Protein AF-A0A7K4DD40-F1 (afdb_monomer_lite)

Foldseek 3Di:
DDDDDPPPPPPPPPPPPPVPQQAKKKWKWWDDPPDIDIDIGSHPVVCPPPDDDPTDIDMDIPRDDDDD

Sequence (68 aa):
MSPHDDREIGLVSGGQDASTRPPATATVINYSESHLDERVYARPEDLQGFTLRPAVTWISVDGVCDGD

Secondary structure (DSSP, 8-state):
-PPP-------------GGGSPPPEEEEEEE-SS-EEEEEESSGGGGGG----SSEEEEEEES-----

Structure (mmCIF, N/CA/C/O backbone):
data_AF-A0A7K4DD40-F1
#
_entry.id   AF-A0A7K4DD40-F1
#
loop_
_atom_site.group_PDB
_atom_site.id
_atom_site.type_symbol
_atom_site.label_atom_id
_atom_site.label_alt_id
_atom_site.label_comp_id
_atom_site.label_asym_id
_atom_site.label_entity_id
_atom_site.label_seq_id
_atom_site.pdbx_PDB_ins_code
_atom_site.Cartn_x
_atom_site.Cartn_y
_atom_site.Cartn_z
_atom_site.occupancy
_atom_site.B_iso_or_equiv
_atom_site.auth_seq_id
_atom_site.auth_comp_id
_atom_site.auth_asym_id
_atom_site.auth_atom_id
_atom_site.pdbx_PDB_model_num
ATOM 1 N N . MET A 1 1 ? 6.147 49.159 -28.957 1.00 40.41 1 MET A N 1
ATOM 2 C CA . MET A 1 1 ? 5.467 47.969 -29.505 1.00 40.41 1 MET A CA 1
ATOM 3 C C . MET A 1 1 ? 6.563 47.012 -29.937 1.00 40.41 1 MET A C 1
ATOM 5 O O . MET A 1 1 ? 7.217 47.289 -30.932 1.00 40.41 1 MET A O 1
ATOM 9 N N . SER A 1 2 ? 6.869 46.006 -29.116 1.00 50.72 2 SER A N 1
ATOM 10 C CA . SER A 1 2 ? 7.907 45.005 -29.412 1.00 50.72 2 SER A CA 1
ATOM 11 C C . SER A 1 2 ? 7.307 43.863 -30.237 1.00 50.72 2 SER A C 1
ATOM 13 O O . SER A 1 2 ? 6.130 43.557 -30.029 1.00 50.72 2 SER A O 1
ATOM 15 N N . PRO A 1 3 ? 8.063 43.252 -31.165 1.00 51.97 3 PRO A N 1
ATOM 16 C CA . PRO A 1 3 ? 7.559 42.154 -31.976 1.00 51.97 3 PRO A CA 1
ATOM 17 C C . PRO A 1 3 ? 7.344 40.905 -31.113 1.00 51.97 3 PRO A C 1
ATOM 19 O O . PRO A 1 3 ? 8.076 40.660 -30.155 1.00 51.97 3 PRO A O 1
ATOM 22 N N . HIS A 1 4 ? 6.285 40.171 -31.443 1.00 54.06 4 HIS A N 1
ATOM 23 C CA . HIS A 1 4 ? 5.872 38.923 -30.817 1.00 54.06 4 HIS A CA 1
ATOM 24 C C . HIS A 1 4 ? 6.899 37.832 -31.159 1.00 54.06 4 HIS A C 1
ATOM 26 O O . HIS A 1 4 ? 7.216 37.626 -32.327 1.00 54.06 4 HIS A O 1
ATOM 32 N N . ASP A 1 5 ? 7.466 37.197 -30.136 1.00 60.50 5 ASP A N 1
ATOM 33 C CA . ASP A 1 5 ? 8.379 36.061 -30.267 1.00 60.50 5 ASP A CA 1
ATOM 34 C C . ASP A 1 5 ? 7.515 34.827 -30.587 1.00 60.50 5 ASP A C 1
ATOM 36 O O . ASP A 1 5 ? 6.971 34.191 -29.685 1.00 60.50 5 ASP A O 1
ATOM 40 N N . ASP A 1 6 ? 7.316 34.537 -31.877 1.00 59.66 6 ASP A N 1
ATOM 41 C CA . ASP A 1 6 ? 6.680 33.311 -32.382 1.00 59.66 6 ASP A CA 1
ATOM 42 C C . ASP A 1 6 ? 7.596 32.105 -32.114 1.00 59.66 6 ASP A C 1
ATOM 44 O O . ASP A 1 6 ? 8.235 31.542 -33.007 1.00 59.66 6 ASP A O 1
ATOM 48 N N . ARG A 1 7 ? 7.698 31.700 -30.844 1.00 57.78 7 ARG A N 1
ATOM 49 C CA . ARG A 1 7 ? 8.281 30.402 -30.497 1.00 57.78 7 ARG A CA 1
ATOM 50 C C . ARG A 1 7 ? 7.249 29.348 -30.830 1.00 57.78 7 ARG A C 1
ATOM 52 O O . ARG A 1 7 ? 6.407 28.999 -30.004 1.00 57.78 7 ARG A O 1
ATOM 59 N N . GLU A 1 8 ? 7.340 28.848 -32.054 1.00 49.06 8 GLU A N 1
ATOM 60 C CA . GLU A 1 8 ? 6.811 27.550 -32.430 1.00 49.06 8 GLU A CA 1
ATOM 61 C C . GLU A 1 8 ? 7.336 26.539 -31.401 1.00 49.06 8 GLU A C 1
ATOM 63 O O . GLU A 1 8 ? 8.505 26.144 -31.403 1.00 49.06 8 GLU A O 1
ATOM 68 N N . ILE A 1 9 ? 6.484 26.194 -30.435 1.00 52.94 9 ILE A N 1
ATOM 69 C CA . ILE A 1 9 ? 6.681 25.038 -29.574 1.00 52.94 9 ILE A CA 1
ATOM 70 C C . ILE A 1 9 ? 6.588 23.832 -30.493 1.00 52.94 9 ILE A C 1
ATOM 72 O O . ILE A 1 9 ? 5.513 23.277 -30.704 1.00 52.94 9 ILE A O 1
ATOM 76 N N . GLY A 1 10 ? 7.725 23.484 -31.098 1.00 42.25 10 GLY A N 1
ATOM 77 C CA . GLY A 1 10 ? 7.878 22.256 -31.846 1.00 42.25 10 GLY A CA 1
ATOM 78 C C . GLY A 1 10 ? 7.300 21.149 -30.986 1.00 42.25 10 GLY A C 1
ATOM 79 O O . GLY A 1 10 ? 7.805 20.881 -29.891 1.00 42.25 10 GLY A O 1
ATOM 80 N N . LEU A 1 11 ? 6.191 20.569 -31.452 1.00 49.25 11 LEU A N 1
ATOM 81 C CA . LEU A 1 11 ? 5.709 19.311 -30.928 1.00 49.25 11 LEU A CA 1
ATOM 82 C C . LEU A 1 11 ? 6.852 18.336 -31.168 1.00 49.25 11 LEU A C 1
ATOM 84 O O . LEU A 1 11 ? 7.021 17.787 -32.255 1.00 49.25 11 LEU A O 1
ATOM 88 N N . VAL A 1 12 ? 7.671 18.156 -30.138 1.00 49.97 12 VAL A N 1
ATOM 89 C CA . VAL A 1 12 ? 8.438 16.943 -29.982 1.00 49.97 12 VAL A CA 1
ATOM 90 C C . VAL A 1 12 ? 7.384 15.852 -29.875 1.00 49.97 12 VAL A C 1
ATOM 92 O O . VAL A 1 12 ? 6.838 15.572 -28.811 1.00 49.97 12 VAL A O 1
ATOM 95 N N . SER A 1 13 ? 7.064 15.263 -31.027 1.00 51.69 13 SER A N 1
ATOM 96 C CA . SER A 1 13 ? 6.562 13.902 -31.147 1.00 51.69 13 SER A CA 1
ATOM 97 C C . SER A 1 13 ? 7.645 12.980 -30.591 1.00 51.69 13 SER A C 1
ATOM 99 O O . SER A 1 13 ? 8.309 12.247 -31.317 1.00 51.69 13 SER A O 1
ATOM 101 N N . GLY A 1 14 ? 7.899 13.096 -29.291 1.00 48.25 14 GLY A N 1
ATOM 102 C CA . GLY A 1 14 ? 8.631 12.114 -28.536 1.00 48.25 14 GLY A CA 1
ATOM 103 C C . GLY A 1 14 ? 7.678 10.952 -28.434 1.00 48.25 14 GLY A C 1
ATOM 104 O O . GLY A 1 14 ? 6.693 11.030 -27.699 1.00 48.25 14 GLY A O 1
ATOM 105 N N . GLY A 1 15 ? 7.942 9.898 -29.207 1.00 48.69 15 GLY A N 1
ATOM 106 C CA . GLY A 1 15 ? 7.463 8.581 -28.825 1.00 48.69 15 GLY A CA 1
ATOM 107 C C . GLY A 1 15 ? 7.748 8.449 -27.337 1.00 48.69 15 GLY A C 1
ATOM 108 O O . GLY A 1 15 ? 8.870 8.707 -26.902 1.00 48.69 15 GLY A O 1
ATOM 109 N N . GLN A 1 16 ? 6.701 8.215 -26.550 1.00 51.44 16 GLN A N 1
ATOM 110 C CA . GLN A 1 16 ? 6.852 7.946 -25.133 1.00 51.44 16 GLN A CA 1
ATOM 111 C C . GLN A 1 16 ? 7.653 6.655 -25.041 1.00 51.44 16 GLN A C 1
ATOM 113 O O . GLN A 1 16 ? 7.096 5.563 -25.079 1.00 51.44 16 GLN A O 1
ATOM 118 N N . ASP A 1 17 ? 8.974 6.800 -24.991 1.00 47.50 17 ASP A N 1
ATOM 119 C CA . ASP A 1 17 ? 9.888 5.773 -24.552 1.00 47.50 17 ASP A CA 1
ATOM 120 C C . ASP A 1 17 ? 9.297 5.222 -23.256 1.00 47.50 17 ASP A C 1
ATOM 122 O O . ASP A 1 17 ? 9.235 5.912 -22.232 1.00 47.50 17 ASP A O 1
ATOM 126 N N . ALA A 1 18 ? 8.855 3.964 -23.292 1.00 54.19 18 ALA A N 1
ATOM 127 C CA . ALA A 1 18 ? 8.415 3.222 -22.114 1.00 54.19 18 ALA A CA 1
ATOM 128 C C . ALA A 1 18 ? 9.470 3.258 -20.982 1.00 54.19 18 ALA A C 1
ATOM 130 O O . ALA A 1 18 ? 9.166 2.985 -19.824 1.00 54.19 18 ALA A O 1
ATOM 131 N N . SER A 1 19 ? 10.702 3.664 -21.311 1.00 55.91 19 SER A N 1
ATOM 132 C CA . SER A 1 19 ? 11.854 3.811 -20.432 1.00 55.91 19 SER A CA 1
ATOM 133 C C . SER A 1 19 ? 11.802 4.976 -19.427 1.00 55.91 19 SER A C 1
ATOM 135 O O . SER A 1 19 ? 12.598 4.948 -18.489 1.00 55.91 19 SER A O 1
ATOM 137 N N . THR A 1 20 ? 10.928 5.984 -19.568 1.00 64.31 20 THR A N 1
ATOM 138 C CA . THR A 1 20 ? 10.905 7.151 -18.641 1.00 64.31 20 THR A CA 1
ATOM 139 C C . THR A 1 20 ? 9.706 7.148 -17.689 1.00 64.31 20 THR A C 1
ATOM 141 O O . THR A 1 20 ? 9.539 8.069 -16.887 1.00 64.31 20 THR A O 1
ATOM 144 N N . ARG A 1 21 ? 8.838 6.133 -17.759 1.00 70.00 21 ARG A N 1
ATOM 145 C CA . ARG A 1 21 ? 7.656 6.075 -16.896 1.00 70.00 21 ARG A CA 1
ATOM 146 C C . ARG A 1 21 ? 8.055 5.652 -15.474 1.00 70.00 21 ARG A C 1
ATOM 148 O O . ARG A 1 21 ? 8.756 4.651 -15.329 1.00 70.00 21 ARG A O 1
ATOM 155 N N . PRO A 1 22 ? 7.634 6.385 -14.424 1.00 73.19 22 PRO A N 1
ATOM 156 C CA . PRO A 1 22 ? 7.923 5.986 -13.054 1.00 73.19 22 PRO A CA 1
ATOM 157 C C . PRO A 1 22 ? 7.346 4.591 -12.766 1.00 73.19 22 PRO A C 1
ATOM 159 O O . PRO A 1 22 ? 6.254 4.277 -13.251 1.00 73.19 22 PRO A O 1
ATOM 162 N N . PRO A 1 23 ? 8.071 3.752 -12.005 1.00 82.19 23 PRO A N 1
ATOM 163 C CA . PRO A 1 23 ? 7.608 2.417 -11.656 1.00 82.19 23 PRO A CA 1
ATOM 164 C C . PRO A 1 23 ? 6.314 2.494 -10.846 1.00 82.19 23 PRO A C 1
ATOM 166 O O . PRO A 1 23 ? 6.086 3.462 -10.118 1.00 82.19 23 PRO A O 1
ATOM 169 N N . ALA A 1 24 ? 5.481 1.461 -10.963 1.00 88.06 24 ALA A N 1
ATOM 170 C CA . ALA A 1 24 ? 4.270 1.371 -10.164 1.00 88.06 24 ALA A CA 1
ATOM 171 C C . ALA A 1 24 ? 4.619 1.273 -8.673 1.00 88.06 24 ALA A C 1
ATOM 173 O O . ALA A 1 24 ? 5.506 0.511 -8.289 1.00 88.06 24 ALA A O 1
ATOM 174 N N . THR A 1 25 ? 3.889 2.008 -7.842 1.00 91.75 25 THR A N 1
ATOM 175 C CA . THR A 1 25 ? 4.046 2.019 -6.382 1.00 91.75 25 THR A CA 1
ATOM 176 C C . THR A 1 25 ? 2.735 1.633 -5.720 1.00 91.75 25 THR A C 1
ATOM 178 O O . THR A 1 25 ? 1.668 1.886 -6.275 1.00 91.75 25 THR A O 1
ATOM 181 N N . ALA A 1 26 ? 2.795 1.048 -4.526 1.00 91.81 26 ALA A N 1
ATOM 182 C CA . ALA A 1 26 ? 1.604 0.691 -3.765 1.00 91.81 26 ALA A CA 1
ATOM 183 C C . ALA A 1 26 ? 1.609 1.375 -2.397 1.00 91.81 26 ALA A C 1
ATOM 185 O O . ALA A 1 26 ? 2.589 1.297 -1.664 1.00 91.81 26 ALA A O 1
ATOM 186 N N . THR A 1 27 ? 0.499 1.994 -2.021 1.00 93.00 27 THR A N 1
ATOM 187 C CA . THR A 1 27 ? 0.286 2.552 -0.684 1.00 93.00 27 THR A CA 1
ATOM 188 C C . THR A 1 27 ? -0.731 1.692 0.043 1.00 93.00 27 THR A C 1
ATOM 190 O O . THR A 1 27 ? -1.830 1.464 -0.457 1.00 93.00 27 THR A O 1
ATOM 193 N N . VAL A 1 28 ? -0.366 1.203 1.223 1.00 91.31 28 VAL A N 1
ATOM 194 C CA . VAL A 1 28 ? -1.221 0.389 2.085 1.00 91.31 28 VAL A CA 1
ATOM 195 C C . VAL A 1 28 ? -1.564 1.190 3.325 1.00 91.31 28 VAL A C 1
ATOM 197 O O . VAL A 1 28 ? -0.678 1.622 4.058 1.00 91.31 28 VAL A O 1
ATOM 200 N N . ILE A 1 29 ? -2.855 1.352 3.571 1.00 91.56 29 ILE A N 1
ATOM 201 C CA . ILE A 1 29 ? -3.403 2.055 4.721 1.00 91.56 29 ILE A CA 1
ATOM 202 C C . ILE A 1 29 ? -4.224 1.051 5.519 1.00 91.56 29 ILE A C 1
ATOM 204 O O . ILE A 1 29 ? -5.242 0.552 5.044 1.00 91.56 29 ILE A O 1
ATOM 208 N N . ASN A 1 30 ? -3.795 0.752 6.739 1.00 90.75 30 ASN A N 1
ATOM 209 C CA . ASN A 1 30 ? -4.544 -0.069 7.682 1.00 90.75 30 ASN A CA 1
ATOM 210 C C . ASN A 1 30 ? -5.168 0.830 8.728 1.00 90.75 30 ASN A C 1
ATOM 212 O O . ASN A 1 30 ? -4.473 1.634 9.348 1.00 90.75 30 ASN A O 1
ATOM 216 N N . TYR A 1 31 ? -6.462 0.666 8.962 1.00 88.81 31 TYR A N 1
ATOM 217 C CA . TYR A 1 31 ? -7.152 1.475 9.946 1.00 88.81 31 TYR A CA 1
ATOM 218 C C . TYR A 1 31 ? -8.208 0.703 10.730 1.00 88.81 31 TYR A C 1
ATOM 220 O O . TYR A 1 31 ? -8.840 -0.248 10.263 1.00 88.81 31 TYR A O 1
ATOM 228 N N . SER A 1 32 ? -8.379 1.142 11.967 1.00 88.94 32 SER A N 1
ATOM 229 C CA . SER A 1 32 ? -9.417 0.732 12.902 1.00 88.94 32 SER A CA 1
ATOM 230 C C . SER A 1 32 ? -9.942 1.974 13.626 1.00 88.94 32 SER A C 1
ATOM 232 O O . SER A 1 32 ? -9.517 3.094 13.348 1.00 88.94 32 SER A O 1
ATOM 234 N N . GLU A 1 33 ? -10.850 1.797 14.582 1.00 89.12 33 GLU A N 1
ATOM 235 C CA . GLU A 1 33 ? -11.399 2.914 15.365 1.00 89.12 33 GLU A CA 1
ATOM 236 C C . GLU A 1 33 ? -10.336 3.693 16.159 1.00 89.12 33 GLU A C 1
ATOM 238 O O . GLU A 1 33 ? -10.551 4.850 16.510 1.00 89.12 33 GLU A O 1
ATOM 243 N N . SER A 1 34 ? -9.189 3.074 16.452 1.00 90.56 34 SER A N 1
ATOM 244 C CA . SER A 1 34 ? -8.146 3.633 17.321 1.00 90.56 34 SER A CA 1
ATOM 245 C C . SER A 1 34 ? -6.754 3.675 16.693 1.00 90.56 34 SER A C 1
ATOM 247 O O . SER A 1 34 ? -5.810 4.139 17.335 1.00 90.56 34 SER A O 1
ATOM 249 N N . HIS A 1 35 ? -6.594 3.189 15.461 1.00 85.81 35 HIS A N 1
ATOM 250 C CA . HIS A 1 35 ? -5.288 3.047 14.828 1.00 85.81 35 HIS A CA 1
ATOM 251 C C . HIS A 1 35 ? -5.345 3.369 13.336 1.00 85.81 35 HIS A C 1
ATOM 253 O O . HIS A 1 35 ? -6.289 2.977 12.656 1.00 85.81 35 HIS A O 1
ATOM 259 N N . LEU A 1 36 ? -4.310 4.047 12.842 1.00 91.06 36 LEU A N 1
ATOM 260 C CA . LEU A 1 36 ? -4.065 4.326 11.431 1.00 91.06 36 LEU A CA 1
ATOM 261 C C . LEU A 1 36 ? -2.573 4.088 11.165 1.00 91.06 36 LEU A C 1
ATOM 263 O O . LEU A 1 36 ? -1.730 4.723 11.797 1.00 91.06 36 LEU A O 1
ATOM 267 N N . ASP A 1 37 ? -2.267 3.167 10.259 1.00 89.56 37 ASP A N 1
ATOM 268 C CA . ASP A 1 37 ? -0.917 2.826 9.807 1.00 89.56 37 ASP A CA 1
ATOM 269 C C . ASP A 1 37 ? -0.872 2.946 8.285 1.00 89.56 37 ASP A C 1
ATOM 271 O O . ASP A 1 37 ? -1.595 2.244 7.581 1.00 89.56 37 ASP A O 1
ATOM 275 N N . GLU A 1 38 ? -0.034 3.850 7.787 1.00 92.31 38 GLU A N 1
ATOM 276 C CA . GLU 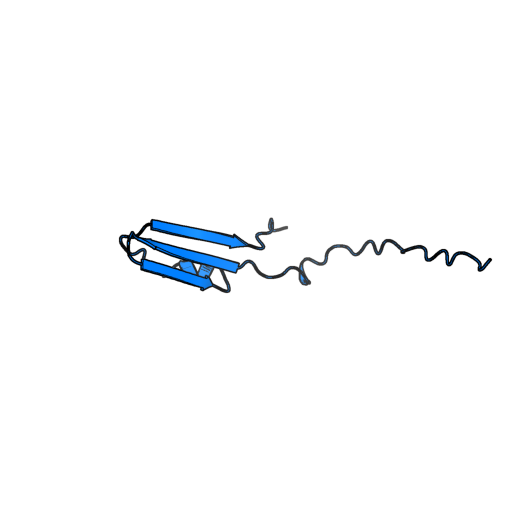A 1 38 ? 0.181 4.072 6.360 1.00 92.31 38 GLU A CA 1
ATOM 277 C C . GLU A 1 3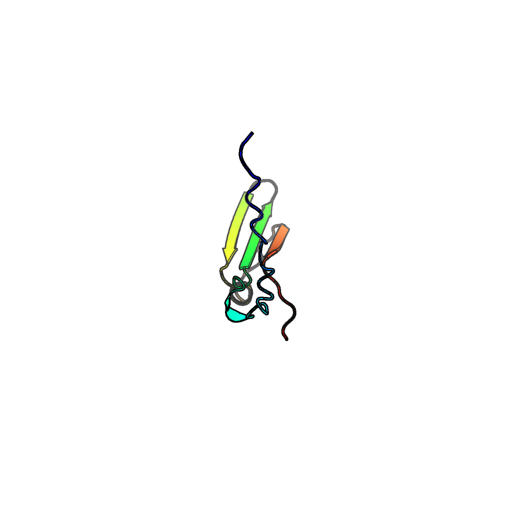8 ? 1.601 3.657 5.984 1.00 92.31 38 GLU A C 1
ATOM 279 O O . GLU A 1 38 ? 2.577 4.019 6.649 1.00 92.31 38 GLU A O 1
ATOM 284 N N . ARG A 1 39 ? 1.724 2.897 4.895 1.00 90.56 39 ARG A N 1
ATOM 285 C CA . ARG A 1 39 ? 3.009 2.440 4.383 1.00 90.56 39 ARG A CA 1
ATOM 286 C C . ARG A 1 39 ? 3.044 2.454 2.867 1.00 90.56 39 ARG A C 1
ATOM 288 O O . ARG A 1 39 ? 2.164 1.908 2.210 1.00 90.56 39 ARG A O 1
ATOM 295 N N . VAL A 1 40 ? 4.119 3.016 2.329 1.00 90.06 40 VAL A N 1
ATOM 296 C CA . VAL A 1 40 ? 4.394 3.032 0.892 1.00 90.06 40 VAL A CA 1
ATOM 297 C C . VAL A 1 40 ? 5.376 1.917 0.549 1.00 90.06 40 VAL A C 1
ATOM 299 O O . VAL A 1 40 ? 6.407 1.749 1.203 1.00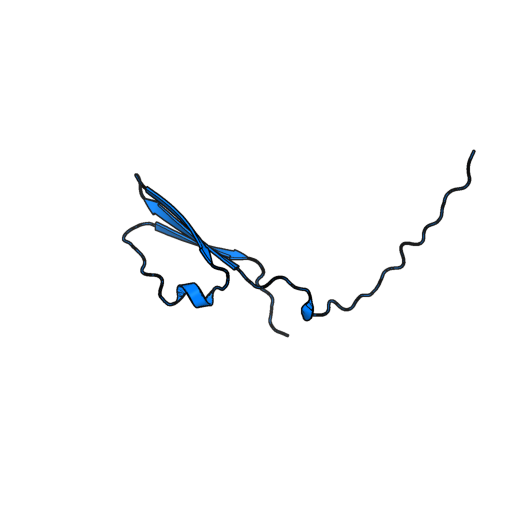 90.06 40 VAL A O 1
ATOM 302 N N . TYR A 1 41 ? 5.047 1.170 -0.495 1.00 88.06 41 TYR A N 1
ATOM 303 C CA . TYR A 1 41 ? 5.833 0.106 -1.090 1.00 88.06 41 TYR A CA 1
ATOM 304 C C . TYR A 1 41 ? 6.287 0.535 -2.480 1.00 88.06 41 TYR A C 1
ATOM 306 O O . TYR A 1 41 ? 5.492 0.992 -3.306 1.00 88.06 41 TYR A O 1
ATOM 314 N N . ALA A 1 42 ? 7.587 0.379 -2.729 1.00 83.81 42 ALA A N 1
ATOM 315 C CA . ALA A 1 42 ? 8.201 0.767 -3.993 1.00 83.81 42 ALA A CA 1
ATOM 316 C C . ALA A 1 42 ? 7.722 -0.104 -5.157 1.00 83.81 42 ALA A C 1
ATOM 318 O O . ALA A 1 42 ? 7.801 0.341 -6.299 1.00 83.81 42 ALA A O 1
ATOM 319 N N . ARG A 1 43 ? 7.249 -1.327 -4.876 1.00 82.31 43 ARG A N 1
ATOM 320 C CA . ARG A 1 43 ? 6.678 -2.230 -5.870 1.00 82.31 43 ARG A CA 1
ATOM 321 C C . ARG A 1 43 ? 5.451 -2.960 -5.326 1.00 82.31 43 ARG A C 1
ATOM 323 O O . ARG A 1 43 ? 5.448 -3.353 -4.159 1.00 82.31 43 ARG A O 1
ATOM 330 N N . PRO A 1 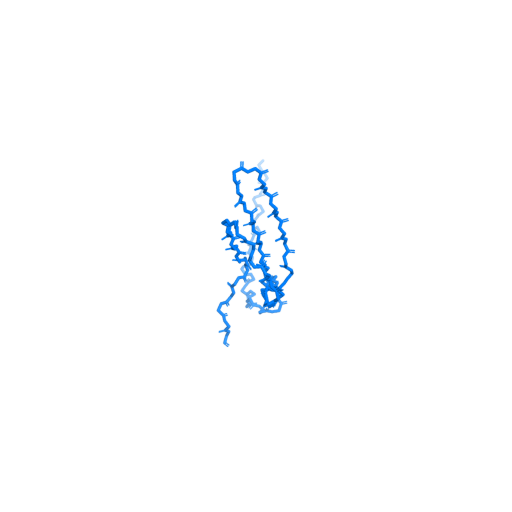44 ? 4.429 -3.222 -6.157 1.00 81.88 44 PRO A N 1
ATOM 331 C CA . PRO A 1 44 ? 3.270 -4.010 -5.745 1.00 81.88 44 PRO A CA 1
ATOM 332 C C . PRO A 1 44 ? 3.623 -5.445 -5.329 1.00 81.88 44 PRO A C 1
ATOM 334 O O . PRO A 1 44 ? 2.960 -6.000 -4.458 1.00 81.88 44 PRO A O 1
ATOM 337 N N . GLU A 1 45 ? 4.668 -6.054 -5.905 1.00 85.12 45 GLU A N 1
ATOM 338 C CA . GLU A 1 45 ? 5.114 -7.404 -5.521 1.00 85.12 45 GLU A CA 1
ATOM 339 C C . GLU A 1 45 ? 5.537 -7.517 -4.046 1.00 85.12 45 GLU A C 1
ATOM 341 O O . GLU A 1 45 ? 5.377 -8.578 -3.440 1.00 85.12 45 GLU A O 1
ATOM 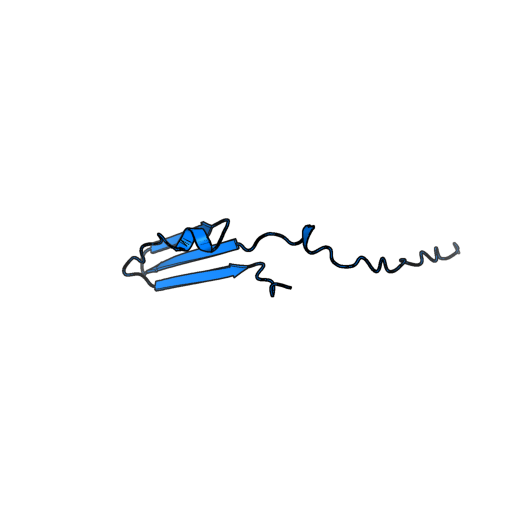346 N N . ASP A 1 46 ? 5.967 -6.413 -3.430 1.00 84.69 46 ASP A N 1
ATOM 347 C CA . ASP A 1 46 ? 6.357 -6.377 -2.019 1.00 84.69 46 ASP A CA 1
ATOM 348 C C . ASP A 1 46 ? 5.160 -6.617 -1.073 1.00 84.69 46 ASP A C 1
ATOM 350 O O . ASP A 1 46 ? 5.347 -6.957 0.100 1.00 84.69 46 ASP A O 1
ATOM 354 N N . LEU A 1 47 ? 3.919 -6.502 -1.571 1.00 82.75 47 LEU A N 1
ATOM 355 C CA . LEU A 1 47 ? 2.714 -6.848 -0.813 1.00 82.75 47 LEU A CA 1
ATOM 356 C C . LEU A 1 47 ? 2.483 -8.358 -0.671 1.00 82.75 47 LEU A C 1
ATOM 358 O O . LEU A 1 47 ? 1.645 -8.744 0.141 1.00 82.75 47 LEU A O 1
ATOM 362 N N . GLN A 1 48 ? 3.182 -9.234 -1.404 1.00 79.81 48 GLN A N 1
ATOM 363 C CA . GLN A 1 48 ? 2.928 -10.684 -1.337 1.00 79.81 48 GLN A CA 1
ATOM 364 C C . GLN A 1 48 ? 3.114 -11.273 0.074 1.00 79.81 48 GLN A C 1
ATOM 366 O O . GLN A 1 48 ? 2.459 -12.252 0.424 1.00 79.81 48 GLN A O 1
ATOM 371 N N . GLY A 1 49 ? 3.975 -10.668 0.900 1.00 73.56 49 GLY A N 1
ATOM 372 C CA . GLY A 1 49 ? 4.167 -11.031 2.310 1.00 73.56 49 GLY A CA 1
ATOM 373 C C . GLY A 1 49 ? 3.318 -10.221 3.295 1.00 73.56 49 GLY A C 1
ATOM 374 O O . GLY A 1 49 ? 3.482 -10.362 4.510 1.00 73.56 49 GLY A O 1
ATOM 375 N N . PHE A 1 50 ? 2.446 -9.336 2.807 1.00 77.12 50 PHE A N 1
ATOM 376 C CA . PHE A 1 50 ? 1.673 -8.446 3.657 1.00 77.12 50 PHE A CA 1
ATOM 377 C C . PHE A 1 50 ? 0.617 -9.232 4.436 1.00 77.12 50 PHE A C 1
ATOM 379 O O . PHE A 1 50 ? -0.349 -9.754 3.884 1.00 77.12 50 PHE A O 1
ATOM 386 N N . THR A 1 51 ? 0.800 -9.321 5.753 1.00 74.00 51 THR A N 1
ATOM 387 C CA . THR A 1 51 ? -0.181 -9.955 6.635 1.00 74.00 51 THR A CA 1
ATOM 388 C C . THR A 1 51 ? -1.248 -8.934 7.005 1.00 74.00 51 THR A C 1
ATOM 390 O O . THR A 1 51 ? -0.984 -7.999 7.766 1.00 74.00 51 THR A O 1
ATOM 393 N N . LEU A 1 52 ? -2.460 -9.131 6.484 1.00 70.31 52 LEU A N 1
ATOM 394 C CA . LEU A 1 52 ? -3.633 -8.351 6.868 1.00 70.31 52 LEU A CA 1
ATOM 395 C C . LEU A 1 52 ? -3.914 -8.582 8.358 1.00 70.31 52 LEU A C 1
ATOM 397 O O . LEU A 1 52 ? -4.144 -9.707 8.807 1.00 70.31 52 LEU A O 1
ATOM 401 N N . ARG A 1 53 ? -3.857 -7.505 9.140 1.00 70.50 53 ARG A N 1
ATOM 402 C CA . ARG A 1 53 ? -4.331 -7.502 10.528 1.00 70.50 53 ARG A CA 1
ATOM 403 C C . ARG A 1 53 ? -5.866 -7.465 10.524 1.00 70.50 53 ARG A C 1
ATOM 405 O O . ARG A 1 53 ? -6.443 -7.090 9.507 1.00 70.50 53 ARG A O 1
ATOM 412 N N . PRO A 1 54 ? -6.551 -7.816 11.628 1.00 68.62 54 PRO A N 1
ATOM 413 C CA . PRO A 1 54 ? -7.995 -7.608 11.769 1.00 68.62 54 PRO A CA 1
ATOM 414 C C . PRO A 1 54 ? -8.309 -6.103 11.884 1.00 68.62 54 PRO A C 1
ATOM 416 O O . PRO A 1 54 ? -8.613 -5.582 12.952 1.00 68.62 54 PRO A O 1
ATOM 419 N N . ALA A 1 55 ? -8.152 -5.401 10.771 1.00 78.50 55 ALA A N 1
ATOM 420 C CA . ALA A 1 55 ? -8.377 -3.986 10.545 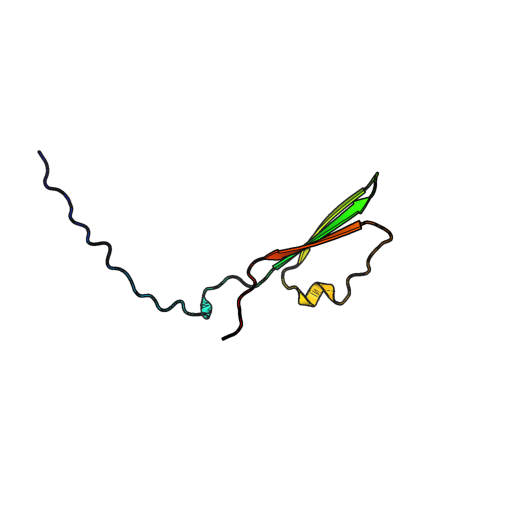1.00 78.50 55 ALA A CA 1
ATOM 421 C C . ALA A 1 55 ? -8.824 -3.835 9.085 1.00 78.50 55 ALA A C 1
ATOM 423 O O . ALA A 1 55 ? -8.581 -4.723 8.264 1.00 78.50 55 ALA A O 1
ATOM 424 N N . VAL A 1 56 ? -9.497 -2.737 8.750 1.00 87.75 56 VAL A N 1
ATOM 425 C CA . VAL A 1 56 ? -9.803 -2.465 7.344 1.00 87.75 56 VAL A CA 1
ATOM 426 C C . VAL A 1 56 ? -8.507 -2.040 6.659 1.00 87.75 56 VAL A C 1
ATOM 428 O O . VAL A 1 56 ? -7.757 -1.228 7.202 1.00 87.75 56 VAL A O 1
ATOM 431 N N . THR A 1 57 ? -8.242 -2.591 5.477 1.00 89.56 57 THR A N 1
ATOM 432 C CA . THR A 1 57 ? -7.053 -2.269 4.684 1.00 89.56 57 THR A CA 1
ATOM 433 C C . THR A 1 57 ? -7.473 -1.650 3.357 1.00 89.56 57 THR A C 1
ATOM 435 O O . THR A 1 57 ? -8.209 -2.265 2.587 1.00 89.56 57 THR A O 1
ATOM 438 N N . TRP A 1 58 ? -6.977 -0.448 3.075 1.00 91.25 58 TRP A N 1
ATOM 439 C CA . TRP A 1 58 ? -7.054 0.189 1.765 1.00 91.25 58 TRP A CA 1
ATOM 440 C C . TRP A 1 58 ? -5.691 0.087 1.085 1.00 91.25 58 TRP A C 1
ATOM 442 O O . TRP A 1 58 ? -4.676 0.498 1.638 1.00 91.25 58 TRP A O 1
ATOM 452 N N . ILE A 1 59 ? -5.677 -0.476 -0.119 1.00 90.62 59 ILE A N 1
ATOM 453 C CA . ILE A 1 59 ? -4.511 -0.509 -0.997 1.00 90.62 59 ILE A CA 1
ATOM 454 C C . ILE A 1 59 ? -4.778 0.416 -2.190 1.00 90.62 59 ILE A C 1
ATOM 456 O O . ILE A 1 59 ? -5.753 0.217 -2.914 1.00 90.62 59 ILE A O 1
ATOM 460 N N . SER A 1 60 ? -3.923 1.417 -2.386 1.00 90.56 60 SER A N 1
ATOM 461 C CA . SER A 1 60 ? -3.867 2.243 -3.596 1.00 90.56 60 SER A CA 1
ATOM 462 C C . SER A 1 60 ? -2.653 1.831 -4.416 1.00 90.56 60 SER A C 1
ATOM 464 O O . SER A 1 60 ? -1.589 1.596 -3.847 1.00 90.56 60 SER A O 1
ATOM 466 N N . VAL A 1 61 ? -2.799 1.731 -5.735 1.00 90.31 61 VAL A N 1
ATOM 467 C CA . VAL A 1 61 ? -1.680 1.446 -6.639 1.00 90.31 61 VAL A CA 1
ATOM 468 C C . VAL A 1 61 ? -1.605 2.554 -7.673 1.00 90.31 61 VAL A C 1
ATOM 470 O O . VAL A 1 61 ? -2.562 2.794 -8.406 1.00 90.31 61 VAL A O 1
ATOM 473 N N . ASP A 1 62 ? -0.450 3.201 -7.735 1.00 89.50 62 ASP A N 1
ATOM 474 C CA . ASP A 1 62 ? -0.174 4.327 -8.614 1.00 89.50 62 ASP A CA 1
ATOM 475 C C . ASP A 1 62 ? 0.798 3.915 -9.717 1.00 89.50 62 ASP A C 1
ATOM 477 O O . ASP A 1 62 ? 1.592 2.987 -9.568 1.00 89.50 62 ASP A O 1
ATOM 481 N N . GLY A 1 63 ? 0.735 4.609 -10.853 1.00 86.06 63 GLY A N 1
ATOM 482 C CA . GLY A 1 63 ? 1.674 4.403 -11.955 1.00 86.06 63 GLY A CA 1
ATOM 483 C C . GLY A 1 63 ? 1.394 3.187 -12.842 1.00 86.06 63 GLY A C 1
ATOM 484 O O . GLY A 1 63 ? 2.149 2.986 -13.787 1.00 86.06 63 GLY A O 1
ATOM 485 N N . VAL A 1 64 ? 0.300 2.441 -12.632 1.00 83.56 64 VAL A N 1
ATOM 486 C CA . VAL A 1 64 ? -0.064 1.245 -13.423 1.00 83.56 64 VAL A CA 1
ATOM 487 C C . VAL A 1 64 ? -0.191 1.562 -14.914 1.00 83.56 64 VAL A C 1
ATOM 489 O O . VAL A 1 64 ? -0.986 2.409 -15.326 1.00 83.56 64 VAL A O 1
ATOM 492 N N . CYS A 1 65 ? 0.623 0.892 -15.721 1.00 78.38 65 CYS A N 1
ATOM 493 C CA . CYS A 1 65 ? 0.624 0.955 -17.179 1.00 78.38 65 CYS A CA 1
ATOM 494 C C . CYS A 1 65 ? 0.020 -0.330 -17.725 1.00 78.38 65 CYS A C 1
ATOM 496 O O . CYS A 1 65 ? 0.306 -1.398 -17.183 1.00 78.38 65 CYS A O 1
ATOM 498 N N . ASP A 1 66 ? -0.694 -0.247 -18.842 1.00 73.25 66 ASP A N 1
ATOM 499 C CA . ASP A 1 66 ? -0.860 -1.425 -19.685 1.00 73.25 66 ASP A CA 1
ATOM 500 C C . ASP A 1 66 ? 0.526 -1.815 -20.222 1.00 73.25 66 ASP A C 1
ATOM 502 O O . ASP A 1 66 ? 1.289 -0.954 -20.674 1.00 73.25 66 ASP A O 1
ATOM 506 N N . GLY A 1 67 ? 0.895 -3.086 -20.058 1.00 65.38 67 GLY A N 1
ATOM 507 C CA . GLY A 1 67 ? 2.101 -3.630 -20.675 1.00 65.38 67 GLY A CA 1
ATOM 508 C C . GLY A 1 67 ? 1.899 -3.686 -22.186 1.00 65.38 67 GLY A C 1
ATOM 509 O O . GLY A 1 67 ? 0.854 -4.165 -22.623 1.00 65.38 67 GLY A O 1
ATOM 510 N N . ASP A 1 68 ? 2.867 -3.154 -22.932 1.00 58.09 68 ASP A N 1
ATOM 511 C CA . ASP A 1 68 ? 2.942 -3.238 -24.400 1.00 58.09 68 ASP A CA 1
ATOM 512 C C . ASP A 1 68 ? 2.921 -4.695 -24.898 1.00 58.09 68 ASP A C 1
ATOM 514 O O . ASP A 1 68 ? 3.567 -5.555 -24.244 1.00 58.09 68 ASP A O 1
#

Radius of gyration: 21.41 Å; chains: 1; bounding box: 23×59×50 Å

pLDDT: mean 74.36, std 16.34, range [40.41, 93.0]